Protein AF-A0A6G0Y6B3-F1 (afdb_monomer)

Solvent-accessible surface area (backbone atoms only — not comparable to full-atom values): 6501 Å² total; per-residue (Å²): 136,87,83,85,80,91,78,61,102,72,51,68,66,54,51,54,52,51,54,52,50,54,52,53,64,62,49,54,100,90,37,90,52,45,45,60,54,50,52,51,50,52,52,52,52,52,53,51,51,50,55,58,75,68,54,87,66,72,76,47,69,54,74,66,54,48,49,53,54,68,68,53,63,45,20,73,76,82,63,46,67,59,44,96,86,26,40,78,38,81,41,50,40,84,90,74,22,39,62,74,50,44,33,52,75,109

pLDDT: mean 78.1, std 20.59, range [34.38, 97.69]

Structure (mmCIF, N/CA/C/O backbone):
data_AF-A0A6G0Y6B3-F1
#
_entry.id   AF-A0A6G0Y6B3-F1
#
loop_
_atom_site.group_PDB
_atom_site.id
_atom_site.type_symbol
_atom_site.label_atom_id
_atom_site.label_alt_id
_atom_site.label_comp_id
_atom_site.label_asym_id
_atom_site.label_entity_id
_atom_site.label_seq_id
_atom_site.pdbx_PDB_ins_code
_atom_site.Cartn_x
_atom_site.Cartn_y
_atom_site.Cartn_z
_atom_site.occupancy
_atom_site.B_iso_or_equiv
_atom_site.auth_seq_id
_atom_site.auth_comp_id
_atom_site.auth_asym_id
_atom_site.auth_atom_id
_atom_site.pdbx_PDB_model_num
ATOM 1 N N . MET A 1 1 ? -3.365 11.103 42.999 1.00 34.38 1 MET A N 1
ATOM 2 C CA . MET A 1 1 ? -2.400 10.919 41.895 1.00 34.38 1 MET A CA 1
ATOM 3 C C . MET A 1 1 ? -1.546 9.720 42.269 1.00 34.38 1 MET A C 1
ATOM 5 O O . MET A 1 1 ? -0.719 9.855 43.155 1.00 34.38 1 MET A O 1
ATOM 9 N N . TYR A 1 2 ? -1.837 8.537 41.726 1.00 37.06 2 TYR A N 1
ATOM 10 C CA . TYR A 1 2 ? -1.005 7.356 41.973 1.00 37.06 2 TYR A CA 1
ATOM 11 C C . TYR A 1 2 ? 0.055 7.293 40.877 1.00 37.06 2 TYR A C 1
ATOM 13 O O . TYR A 1 2 ? -0.277 7.225 39.696 1.00 37.06 2 TYR A O 1
ATOM 21 N N . VAL A 1 3 ? 1.316 7.413 41.284 1.00 37.75 3 VAL A N 1
ATOM 22 C CA . VAL A 1 3 ? 2.490 7.210 40.434 1.00 37.75 3 VAL A CA 1
ATOM 23 C C . VAL A 1 3 ? 2.841 5.729 40.537 1.00 37.75 3 VAL A C 1
ATOM 25 O O . VAL A 1 3 ? 2.946 5.214 41.645 1.00 37.75 3 VAL A O 1
ATOM 28 N N . CYS A 1 4 ? 2.958 5.048 39.398 1.00 45.81 4 CYS A N 1
ATOM 29 C CA . CYS A 1 4 ? 3.362 3.647 39.328 1.00 45.81 4 CYS A CA 1
ATOM 30 C C . CYS A 1 4 ? 4.843 3.575 38.948 1.00 45.81 4 CYS A C 1
ATOM 32 O O . CYS A 1 4 ? 5.213 3.776 37.792 1.00 45.81 4 CYS A O 1
ATOM 34 N N . ASP A 1 5 ? 5.688 3.298 39.927 1.00 43.22 5 ASP A N 1
ATOM 35 C CA . ASP A 1 5 ? 7.098 2.976 39.787 1.00 43.22 5 ASP A CA 1
ATOM 36 C C . ASP A 1 5 ? 7.259 1.492 39.418 1.00 43.22 5 ASP A C 1
ATOM 38 O O . ASP A 1 5 ? 6.981 0.567 40.182 1.00 43.22 5 ASP A O 1
ATOM 42 N N . GLY A 1 6 ? 7.648 1.268 38.162 1.00 48.50 6 GLY A N 1
ATOM 43 C CA . GLY A 1 6 ? 7.762 -0.050 37.552 1.00 48.50 6 GLY A CA 1
ATOM 44 C C . GLY A 1 6 ? 8.907 -0.874 38.132 1.00 48.50 6 GLY A C 1
ATOM 45 O O . GLY A 1 6 ? 10.047 -0.728 37.706 1.00 48.50 6 GLY A O 1
ATOM 46 N N . SER A 1 7 ? 8.587 -1.804 39.032 1.00 45.94 7 SER A N 1
ATOM 47 C CA . SER A 1 7 ? 9.499 -2.885 39.420 1.00 45.94 7 SER A CA 1
ATOM 48 C C . SER A 1 7 ? 8.706 -4.168 39.692 1.00 45.94 7 SER A C 1
ATOM 50 O O . SER A 1 7 ? 8.015 -4.270 40.699 1.00 45.94 7 SER A O 1
ATOM 52 N N . GLY A 1 8 ? 8.810 -5.167 38.809 1.00 39.50 8 GLY A N 1
ATOM 53 C CA . GLY A 1 8 ? 8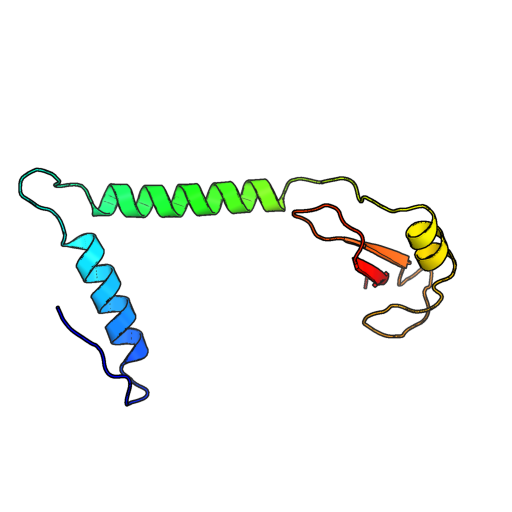.344 -6.536 39.076 1.00 39.50 8 GLY A CA 1
ATOM 54 C C . GLY A 1 8 ? 7.345 -7.074 38.052 1.00 39.50 8 GLY A C 1
ATOM 55 O O . GLY A 1 8 ? 6.252 -6.545 37.894 1.00 39.50 8 GLY A O 1
ATOM 56 N N . GLY A 1 9 ? 7.702 -8.173 37.383 1.00 41.72 9 GLY A N 1
ATOM 57 C CA . GLY A 1 9 ? 6.985 -8.815 36.267 1.00 41.72 9 GLY A CA 1
ATOM 58 C C . GLY A 1 9 ? 5.579 -9.380 36.537 1.00 41.72 9 GLY A C 1
ATOM 59 O O . GLY A 1 9 ? 5.147 -10.263 35.808 1.00 41.72 9 GLY A O 1
ATOM 60 N N . GLY A 1 10 ? 4.859 -8.880 37.545 1.00 44.09 10 GLY A N 1
ATOM 61 C CA . GLY A 1 10 ? 3.427 -9.114 37.780 1.00 44.09 10 GLY A CA 1
ATOM 62 C C . GLY A 1 10 ? 2.570 -7.836 37.761 1.00 44.09 10 GLY A C 1
ATOM 63 O O . GLY A 1 10 ? 1.346 -7.923 37.767 1.00 44.09 10 GLY A O 1
ATOM 64 N N . VAL A 1 11 ? 3.182 -6.645 37.698 1.00 41.62 11 VAL A N 1
ATOM 65 C CA . VAL A 1 11 ? 2.469 -5.352 37.787 1.00 41.62 11 VAL A CA 1
ATOM 66 C C . VAL A 1 11 ? 1.839 -4.897 36.467 1.00 41.62 11 VAL A C 1
ATOM 68 O O . VAL A 1 11 ? 0.948 -4.055 36.468 1.00 41.62 11 VAL A O 1
ATOM 71 N N . GLY A 1 12 ? 2.246 -5.474 35.331 1.00 40.78 12 GLY A N 1
ATOM 72 C CA . GLY A 1 12 ? 1.753 -5.071 34.008 1.00 40.78 12 GLY A CA 1
ATOM 73 C C . GLY A 1 12 ? 0.253 -5.320 33.810 1.00 40.78 12 GLY A C 1
ATOM 74 O O . GLY A 1 12 ? -0.455 -4.448 33.315 1.00 40.78 12 GLY A O 1
ATOM 75 N N . LEU A 1 13 ? -0.254 -6.475 34.259 1.00 40.19 13 LEU A N 1
ATOM 76 C CA . LEU A 1 13 ? -1.678 -6.819 34.140 1.00 40.19 13 LEU A CA 1
ATOM 77 C C . LEU A 1 13 ? -2.549 -5.992 35.103 1.00 40.19 13 LEU A C 1
ATOM 79 O O . LEU A 1 13 ? -3.665 -5.602 34.769 1.00 40.19 13 LEU A O 1
ATOM 83 N N . MET A 1 14 ? -2.005 -5.685 36.283 1.00 41.28 14 MET A N 1
ATOM 84 C CA . MET A 1 14 ? -2.676 -4.917 37.332 1.00 41.28 14 MET A CA 1
ATOM 85 C C . MET A 1 14 ? -2.772 -3.424 36.977 1.00 41.28 14 MET A C 1
ATOM 87 O O . MET A 1 14 ? -3.792 -2.798 37.253 1.00 41.28 14 MET A O 1
ATOM 91 N N . CYS A 1 15 ? -1.766 -2.866 36.292 1.00 48.91 15 CYS A N 1
ATOM 92 C CA . CYS A 1 15 ? -1.805 -1.494 35.779 1.00 48.91 15 CYS A CA 1
ATOM 93 C C . CYS A 1 15 ? -2.832 -1.319 34.652 1.00 48.91 15 CYS A C 1
ATOM 95 O O . CYS A 1 15 ? -3.559 -0.329 34.643 1.00 48.91 15 CYS A O 1
ATOM 97 N N . ILE A 1 16 ? -2.946 -2.285 33.733 1.00 49.81 16 ILE A N 1
ATOM 98 C CA . ILE A 1 16 ? -3.946 -2.224 32.654 1.00 49.81 16 ILE A CA 1
ATOM 99 C C . ILE A 1 16 ? -5.361 -2.340 33.235 1.00 49.81 16 ILE A C 1
ATOM 101 O O . ILE A 1 16 ? -6.226 -1.528 32.907 1.00 49.81 16 ILE A O 1
ATOM 105 N N . ALA A 1 17 ? -5.583 -3.289 34.152 1.00 51.38 17 ALA A N 1
ATOM 106 C CA . ALA A 1 17 ? -6.863 -3.441 34.840 1.00 51.38 17 ALA A CA 1
ATOM 107 C C . ALA A 1 17 ? -7.223 -2.197 35.672 1.00 51.38 17 ALA A C 1
ATOM 109 O O . ALA A 1 17 ? -8.360 -1.742 35.619 1.00 51.38 17 ALA A O 1
ATOM 110 N N . GLY A 1 18 ? -6.258 -1.603 36.383 1.00 51.50 18 GLY A N 1
ATOM 111 C CA . GLY A 1 18 ? -6.459 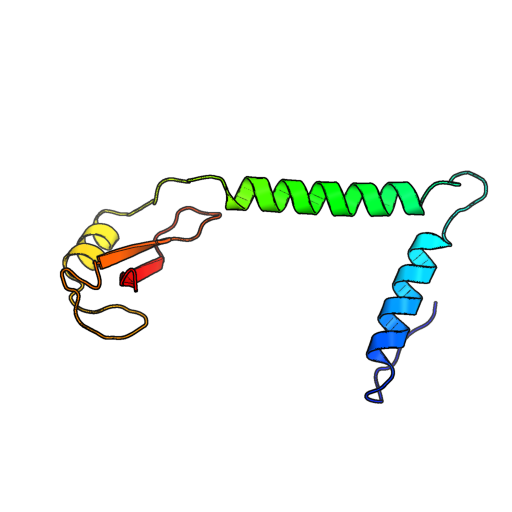-0.385 37.170 1.00 51.50 18 GLY A CA 1
ATOM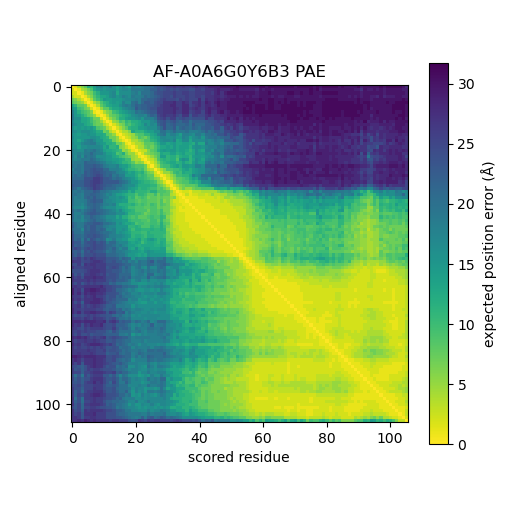 112 C C . GLY A 1 18 ? -6.790 0.845 36.320 1.00 51.50 18 GLY A C 1
ATOM 113 O O . GLY A 1 18 ? -7.690 1.603 36.674 1.00 51.50 18 GLY A O 1
ATOM 114 N N . CYS A 1 19 ? -6.127 1.028 35.173 1.00 53.59 19 CYS A N 1
ATOM 115 C CA . CYS A 1 19 ? -6.445 2.108 34.234 1.00 53.59 19 CYS A CA 1
ATOM 116 C C . CYS A 1 19 ? -7.825 1.927 33.586 1.00 53.59 19 CYS A C 1
ATOM 118 O O . CYS A 1 19 ? -8.560 2.904 33.463 1.00 53.59 19 CYS A O 1
ATOM 120 N N . LEU A 1 20 ? -8.199 0.696 33.220 1.00 50.88 20 LEU A N 1
ATOM 121 C CA . LEU A 1 20 ? -9.516 0.401 32.652 1.00 50.88 20 LEU A CA 1
ATOM 122 C C . LEU A 1 20 ? -10.632 0.598 33.693 1.00 50.88 20 LEU A C 1
ATOM 124 O O . LEU A 1 20 ? -11.647 1.223 33.400 1.00 50.88 20 LEU A O 1
ATOM 128 N N . TYR A 1 21 ? -10.407 0.160 34.937 1.00 51.31 21 TYR A N 1
ATOM 129 C CA . TYR A 1 21 ? -11.323 0.386 36.058 1.00 51.31 21 TYR A CA 1
ATOM 130 C C . TYR A 1 21 ? -11.504 1.885 36.344 1.00 51.31 21 TYR A C 1
ATOM 132 O O . TYR A 1 21 ? -12.619 2.341 36.573 1.00 51.31 21 TYR A O 1
ATOM 140 N N . LEU A 1 22 ? -10.429 2.680 36.252 1.00 53.72 22 LEU A N 1
ATOM 141 C CA . LEU A 1 22 ? -10.471 4.134 36.435 1.00 53.72 22 LEU A CA 1
ATOM 142 C C . LEU A 1 22 ? -11.262 4.859 35.336 1.00 53.72 22 LEU A C 1
ATOM 144 O O . LEU A 1 22 ? -11.803 5.922 35.613 1.00 53.72 22 LEU A O 1
ATOM 148 N N . VAL A 1 23 ? -11.317 4.327 34.110 1.00 56.00 23 VAL A N 1
ATOM 149 C CA . VAL A 1 23 ? -12.128 4.887 33.012 1.00 56.00 23 VAL A CA 1
ATOM 150 C C . VAL A 1 23 ? -13.602 4.528 33.190 1.00 56.00 23 VAL A C 1
ATOM 152 O O . VAL A 1 23 ? -14.457 5.392 33.032 1.00 56.00 23 VAL A O 1
ATOM 155 N N . ILE A 1 24 ? -13.901 3.290 33.592 1.00 54.62 24 ILE A N 1
ATOM 156 C CA . ILE A 1 24 ? -15.277 2.819 33.809 1.00 54.62 24 ILE A CA 1
ATOM 157 C C . ILE A 1 24 ? -15.923 3.504 35.028 1.00 54.62 24 ILE A C 1
ATOM 159 O O . ILE A 1 24 ? -17.111 3.806 34.998 1.00 54.62 24 ILE A O 1
ATOM 163 N N . PHE A 1 25 ? -15.155 3.792 36.084 1.00 53.50 25 PHE A N 1
ATOM 164 C CA . PHE A 1 25 ? -15.677 4.339 37.346 1.00 53.50 25 PHE A CA 1
ATOM 165 C C . PHE A 1 25 ? -15.560 5.869 37.491 1.00 53.50 25 PHE A C 1
ATOM 167 O O . PHE A 1 25 ? -15.876 6.401 38.552 1.00 53.50 25 PHE A O 1
ATOM 174 N N . ARG A 1 26 ? -15.114 6.601 36.457 1.00 52.78 26 ARG A N 1
ATOM 175 C CA . ARG A 1 26 ? -14.979 8.076 36.483 1.00 52.78 26 ARG A CA 1
ATOM 176 C C . ARG A 1 26 ? -16.275 8.829 36.152 1.00 52.78 26 ARG A C 1
ATOM 178 O O . ARG A 1 26 ? -16.220 9.912 35.576 1.00 52.78 26 ARG A O 1
ATOM 185 N N . GLY A 1 27 ? -17.429 8.257 36.481 1.00 52.53 27 GLY A N 1
ATOM 186 C CA . GLY A 1 27 ? -18.682 9.007 36.469 1.00 52.53 27 GLY A CA 1
ATOM 187 C C . GLY A 1 27 ? -18.702 9.983 37.645 1.00 52.53 27 GLY A C 1
ATOM 188 O O . GLY A 1 27 ? -18.574 9.559 38.791 1.00 52.53 27 GLY A O 1
ATOM 189 N N . ASP A 1 28 ? -18.819 11.275 37.353 1.00 56.84 28 ASP A N 1
ATOM 190 C CA . ASP A 1 28 ? -19.305 12.282 38.306 1.00 56.84 28 ASP A CA 1
ATOM 191 C C . ASP A 1 28 ? -20.847 12.312 38.226 1.00 56.84 28 ASP A C 1
ATOM 193 O O . ASP A 1 28 ? -21.412 11.743 37.286 1.00 56.84 28 ASP A O 1
ATOM 197 N N . GLU A 1 29 ? -21.534 12.949 39.176 1.00 55.06 29 GLU A N 1
ATOM 198 C CA . GLU A 1 29 ? -23.003 12.999 39.295 1.00 55.06 29 GLU A CA 1
ATOM 199 C C . GLU A 1 29 ? -23.710 13.389 37.975 1.00 55.06 29 GLU A C 1
ATOM 201 O O . GLU A 1 29 ? -24.826 12.932 37.714 1.00 55.06 29 GLU A O 1
ATOM 206 N N . ASP A 1 30 ? -23.019 14.127 37.097 1.00 58.84 30 ASP A N 1
ATOM 207 C CA . ASP A 1 30 ? -23.499 14.608 35.795 1.00 58.84 30 ASP A CA 1
ATOM 208 C C . ASP A 1 30 ? -23.235 13.672 34.596 1.00 58.84 30 ASP A C 1
ATOM 210 O O . ASP A 1 30 ? -23.720 13.934 33.493 1.00 58.84 30 ASP A O 1
ATOM 214 N N . ASN A 1 31 ? -22.452 12.597 34.748 1.00 58.75 31 ASN A N 1
ATOM 215 C CA . ASN A 1 31 ? -22.002 11.783 33.613 1.00 58.75 31 ASN A CA 1
ATOM 216 C C . ASN A 1 31 ? -22.036 10.281 33.928 1.00 58.75 31 ASN A C 1
ATOM 218 O O . ASN A 1 31 ? -21.019 9.621 34.130 1.00 58.75 31 ASN A O 1
ATOM 222 N N . GLN A 1 32 ? -23.245 9.721 33.954 1.00 62.19 32 GLN A N 1
ATOM 223 C CA . GLN A 1 32 ? -23.496 8.321 34.325 1.00 62.19 32 GLN A CA 1
ATOM 224 C C . GLN A 1 32 ? -23.068 7.295 33.259 1.00 62.19 32 GLN A C 1
ATOM 226 O O . GLN A 1 32 ? -23.155 6.096 33.508 1.00 62.19 32 GLN A O 1
ATOM 231 N N . ASN A 1 33 ? -22.599 7.737 32.083 1.00 67.88 33 ASN A N 1
ATOM 232 C CA . ASN A 1 33 ? -22.430 6.868 30.913 1.00 67.88 33 ASN A CA 1
ATOM 233 C C . ASN A 1 33 ? -21.027 6.916 30.276 1.00 67.88 33 ASN A C 1
ATOM 235 O O . ASN A 1 33 ? -20.849 6.731 29.071 1.00 67.88 33 ASN A O 1
ATOM 239 N N . VAL A 1 34 ? -20.004 7.161 31.103 1.00 72.88 34 VAL A N 1
ATOM 240 C CA . VAL A 1 34 ? -18.588 7.211 30.684 1.00 72.88 34 VAL A CA 1
ATOM 241 C C . VAL A 1 34 ? -18.131 5.889 30.057 1.00 72.88 34 VAL A C 1
ATOM 243 O O . VAL A 1 34 ? -17.382 5.903 29.081 1.00 72.88 34 VAL A O 1
ATOM 246 N N . GLY A 1 35 ? -18.614 4.755 30.575 1.00 75.19 35 GLY A N 1
ATOM 247 C CA . GLY A 1 35 ? -18.331 3.430 30.017 1.00 75.19 35 GLY A CA 1
ATOM 248 C C . GLY A 1 35 ? -18.846 3.269 28.584 1.00 75.19 35 GLY A C 1
ATOM 249 O O . GLY A 1 35 ? -18.071 2.894 27.707 1.00 75.19 35 GLY A O 1
ATOM 250 N N . GLU A 1 36 ? -20.108 3.632 28.329 1.00 80.00 36 GLU A N 1
ATOM 251 C CA . GLU A 1 36 ? -20.711 3.560 26.989 1.00 80.00 36 GLU A CA 1
ATOM 252 C C . GLU A 1 36 ? -19.996 4.495 26.005 1.00 80.00 36 GLU A C 1
ATOM 254 O O . GLU A 1 36 ? -19.690 4.106 24.878 1.00 80.00 36 GLU A O 1
ATOM 259 N N . HIS A 1 37 ? -19.654 5.716 26.433 1.00 81.12 37 HIS A N 1
ATOM 260 C CA . HIS A 1 37 ? -18.911 6.650 25.587 1.00 81.12 37 HIS A CA 1
ATOM 261 C C . HIS A 1 37 ? -17.515 6.119 25.235 1.00 81.12 37 HIS A C 1
ATOM 263 O O . HIS A 1 37 ? -17.064 6.258 24.094 1.00 81.12 37 HIS A O 1
ATOM 269 N N . PHE A 1 38 ? -16.814 5.518 26.200 1.00 81.88 38 PHE A N 1
ATOM 270 C CA . PHE A 1 38 ? -15.501 4.926 25.967 1.00 81.88 38 PHE A CA 1
ATOM 271 C C . PHE A 1 38 ? -15.584 3.759 24.983 1.00 81.88 38 PHE A C 1
ATOM 273 O O . PHE A 1 38 ? -14.856 3.757 23.992 1.00 81.88 38 PHE A O 1
ATOM 280 N N . GLU A 1 39 ? -16.496 2.812 25.212 1.00 84.38 39 GLU A N 1
ATOM 281 C CA . GLU A 1 39 ? -16.721 1.677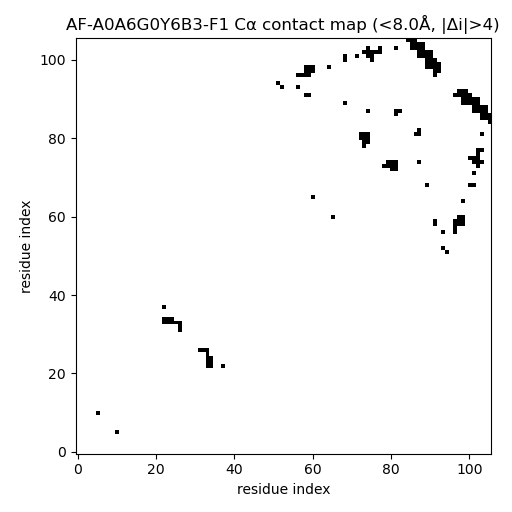 24.314 1.00 84.38 39 GLU A CA 1
ATOM 282 C C . GLU A 1 39 ? -17.026 2.155 22.892 1.00 84.38 39 GLU A C 1
ATOM 284 O O . GLU A 1 39 ? -16.341 1.763 21.945 1.00 84.38 39 GLU A O 1
ATOM 289 N N . LYS A 1 40 ? -17.973 3.089 22.749 1.00 87.25 40 LYS A N 1
ATOM 290 C CA . LYS A 1 40 ? -18.341 3.669 21.455 1.00 87.25 40 LYS A CA 1
ATOM 291 C C . LYS A 1 40 ? -17.157 4.341 20.759 1.00 87.25 40 LYS A C 1
ATOM 293 O O . LYS A 1 40 ? -16.975 4.152 19.561 1.00 87.25 40 LYS A O 1
ATOM 298 N N . SER A 1 41 ? -16.328 5.072 21.504 1.00 86.50 41 SER A N 1
ATOM 299 C CA . SER A 1 41 ? -15.137 5.735 20.956 1.00 86.50 41 SER A CA 1
ATOM 300 C C . SER A 1 41 ? -14.111 4.726 20.433 1.00 86.50 41 SER A C 1
ATOM 302 O O . SER A 1 41 ? -13.516 4.937 19.380 1.00 86.50 41 SER A O 1
ATOM 304 N N . ILE A 1 42 ? -13.900 3.613 21.145 1.00 88.50 42 ILE A N 1
ATOM 305 C CA . ILE A 1 42 ? -12.978 2.559 20.701 1.00 88.50 42 ILE A CA 1
ATOM 306 C C . ILE A 1 42 ? -13.514 1.854 19.451 1.00 88.50 42 ILE A C 1
ATOM 308 O O . ILE A 1 42 ? -12.744 1.636 18.514 1.00 88.50 42 ILE A O 1
ATOM 312 N N . VAL A 1 43 ? -14.814 1.541 19.411 1.00 93.62 43 VAL A N 1
ATOM 313 C CA . VAL A 1 43 ? -15.462 0.946 18.229 1.00 93.62 43 VAL A CA 1
ATOM 314 C C . VAL A 1 43 ? -15.328 1.873 17.021 1.00 93.62 43 VAL A C 1
ATOM 316 O O . VAL A 1 43 ? -14.880 1.437 15.966 1.00 93.62 43 VAL A O 1
ATOM 319 N N . GLU A 1 44 ? -15.609 3.165 17.184 1.00 94.75 44 GLU A N 1
ATOM 320 C CA . GLU A 1 44 ? -15.481 4.153 16.110 1.00 94.75 44 GLU A CA 1
ATOM 321 C C . GLU A 1 44 ? -14.040 4.258 15.582 1.00 94.75 44 GLU A C 1
ATOM 323 O O . GLU A 1 44 ? -13.814 4.298 14.370 1.00 94.75 44 GLU A O 1
ATOM 328 N N . ILE A 1 45 ? -13.039 4.257 16.469 1.00 93.62 45 ILE A N 1
ATOM 329 C CA . ILE A 1 45 ? -11.626 4.247 16.063 1.00 93.62 45 ILE A CA 1
ATOM 330 C C . ILE A 1 45 ? -11.301 2.973 15.276 1.00 93.62 45 ILE A C 1
ATOM 332 O O . ILE A 1 45 ? -10.640 3.057 14.239 1.00 93.62 45 ILE A O 1
ATOM 336 N N . ALA A 1 46 ? -11.762 1.809 15.740 1.00 94.19 46 ALA A N 1
ATOM 337 C CA . ALA A 1 46 ? -11.527 0.538 15.065 1.00 94.19 46 ALA A CA 1
ATOM 338 C C . ALA A 1 46 ? -12.148 0.519 13.659 1.00 94.19 46 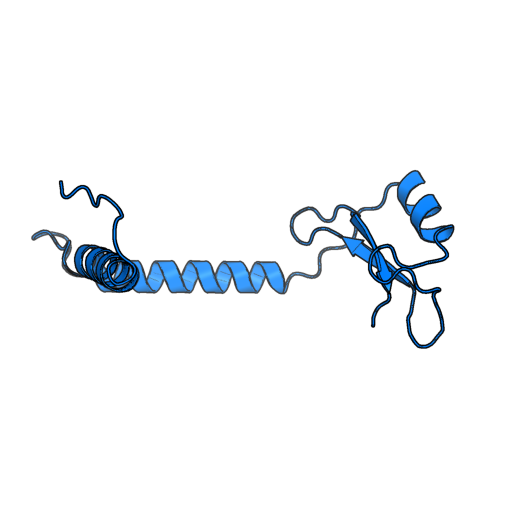ALA A C 1
ATOM 340 O O . ALA A 1 46 ? -11.458 0.185 12.697 1.00 94.19 46 ALA A O 1
ATOM 341 N N . GLU A 1 47 ? -13.399 0.966 13.519 1.00 94.44 47 GLU A N 1
ATOM 342 C CA . GLU A 1 47 ? -14.077 1.087 12.223 1.00 94.44 47 GLU A CA 1
ATOM 343 C C . GLU A 1 47 ? -13.360 2.064 11.283 1.00 94.44 47 GLU A C 1
ATOM 345 O O . GLU A 1 47 ? -13.252 1.826 10.080 1.00 94.44 47 GLU A O 1
ATOM 350 N N . ASN A 1 48 ? -12.854 3.181 11.810 1.00 90.69 48 ASN A N 1
ATOM 351 C CA . ASN A 1 48 ? -12.107 4.151 11.013 1.00 90.69 48 ASN A CA 1
ATOM 352 C C . ASN A 1 48 ? -10.768 3.579 10.532 1.00 90.69 48 ASN A C 1
ATOM 354 O O . ASN A 1 48 ? -10.400 3.783 9.375 1.00 90.69 48 ASN A O 1
ATOM 358 N N . ILE A 1 49 ? -10.059 2.827 11.378 1.00 89.81 49 ILE A N 1
ATOM 359 C CA . ILE A 1 49 ? -8.835 2.119 10.982 1.00 89.81 49 ILE A CA 1
ATOM 360 C C . ILE A 1 49 ? -9.151 1.067 9.914 1.00 89.81 49 ILE A C 1
ATOM 362 O O . ILE A 1 49 ? -8.430 0.982 8.923 1.00 89.81 49 ILE A O 1
ATOM 366 N N . GLU A 1 50 ? -10.235 0.306 10.067 1.00 89.94 50 GLU A N 1
ATOM 367 C CA . GLU A 1 50 ? -10.657 -0.685 9.074 1.00 89.94 50 GLU A CA 1
ATOM 368 C C . GLU A 1 50 ? -10.939 -0.039 7.711 1.00 89.94 50 GLU A C 1
ATOM 370 O O . GLU A 1 50 ? -10.391 -0.476 6.697 1.00 89.94 50 GLU A O 1
ATOM 375 N N . LYS A 1 51 ? -11.716 1.051 7.682 1.00 87.38 51 LYS A N 1
ATOM 376 C CA . LYS A 1 51 ? -11.994 1.812 6.451 1.00 87.38 51 LYS A CA 1
ATOM 377 C C . LYS A 1 51 ? -10.708 2.318 5.800 1.00 87.38 51 LYS A C 1
ATOM 379 O O . LYS A 1 51 ? -10.564 2.235 4.579 1.00 87.38 51 LYS A O 1
ATOM 384 N N . LEU A 1 52 ? -9.759 2.811 6.601 1.00 85.25 52 LEU A N 1
ATOM 385 C CA . LEU A 1 52 ? -8.457 3.249 6.100 1.00 85.25 52 LEU A CA 1
ATOM 386 C C . LEU A 1 52 ? -7.685 2.092 5.460 1.00 85.25 52 LEU A C 1
ATOM 388 O O . LEU A 1 52 ? -7.187 2.276 4.359 1.00 85.25 52 LEU A O 1
ATOM 392 N N . LEU A 1 53 ? -7.637 0.916 6.097 1.00 83.06 53 LEU A N 1
ATOM 393 C CA . LEU A 1 53 ? -6.926 -0.272 5.596 1.00 83.06 53 LEU A CA 1
ATOM 394 C C . LEU A 1 53 ? -7.571 -0.910 4.353 1.00 83.06 53 LEU A C 1
ATOM 396 O O . LEU A 1 53 ? -6.889 -1.579 3.579 1.00 83.06 53 LEU A O 1
ATOM 400 N N . GLN A 1 54 ? -8.880 -0.734 4.164 1.00 83.50 54 GLN A N 1
ATOM 401 C CA . GLN A 1 54 ? -9.608 -1.231 2.990 1.00 83.50 54 GLN A CA 1
ATOM 402 C C . GLN A 1 54 ? -9.537 -0.276 1.789 1.00 83.50 54 GLN A C 1
ATOM 404 O O . GLN A 1 54 ? -9.937 -0.640 0.680 1.00 83.50 54 GLN A O 1
ATOM 409 N N . THR A 1 55 ? -9.042 0.950 1.976 1.00 81.12 55 THR A N 1
ATOM 410 C CA . THR A 1 55 ? -8.986 1.932 0.894 1.00 81.12 55 THR A CA 1
ATOM 411 C C . THR A 1 55 ? -7.841 1.588 -0.060 1.00 81.12 55 THR A C 1
ATOM 413 O O . THR A 1 55 ? -6.668 1.744 0.260 1.00 81.12 55 THR A O 1
ATOM 416 N N . ASN A 1 56 ? -8.167 1.160 -1.281 1.00 80.56 56 ASN A N 1
ATOM 417 C CA . ASN A 1 56 ? -7.169 0.962 -2.333 1.00 80.56 56 ASN A CA 1
ATOM 418 C C . ASN A 1 56 ? -6.684 2.316 -2.860 1.00 80.56 56 ASN A C 1
ATOM 420 O O . ASN A 1 56 ? -7.283 2.894 -3.769 1.00 80.56 56 ASN A O 1
ATOM 424 N N . ILE A 1 57 ? -5.599 2.827 -2.284 1.00 83.25 57 ILE A N 1
ATOM 425 C CA . ILE A 1 57 ? -5.004 4.086 -2.721 1.00 83.25 57 ILE A CA 1
ATOM 426 C C . ILE A 1 57 ? -3.986 3.799 -3.839 1.00 83.25 57 ILE A C 1
ATOM 428 O O . ILE A 1 57 ? -3.142 2.913 -3.682 1.00 83.25 57 ILE A O 1
ATOM 432 N N . PRO A 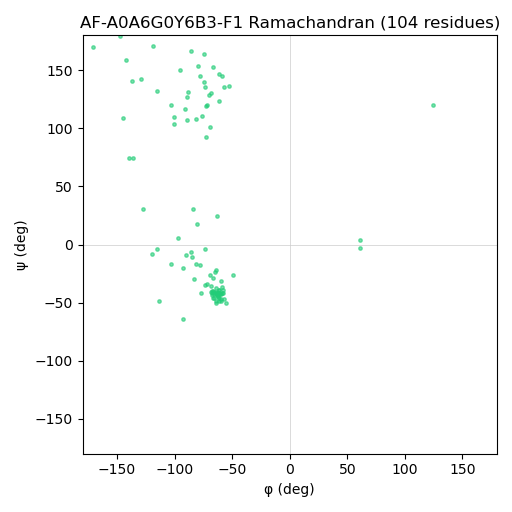1 58 ? -4.033 4.523 -4.975 1.00 88.00 58 PRO A N 1
ATOM 433 C CA . PRO A 1 58 ? -3.035 4.381 -6.028 1.00 88.00 58 PRO A CA 1
ATOM 434 C C . PRO A 1 58 ? -1.627 4.688 -5.515 1.00 88.00 58 PRO A C 1
ATOM 436 O O . PRO A 1 58 ? -1.434 5.588 -4.697 1.00 88.00 58 PRO A O 1
ATOM 439 N N . ILE A 1 59 ? -0.635 3.970 -6.035 1.00 93.31 59 ILE A N 1
ATOM 440 C CA . ILE A 1 59 ? 0.771 4.222 -5.730 1.00 93.31 59 ILE A CA 1
ATOM 441 C C . ILE A 1 59 ? 1.273 5.494 -6.424 1.00 93.31 59 ILE A C 1
ATOM 443 O O . ILE A 1 59 ? 1.048 5.704 -7.615 1.00 93.31 59 ILE A O 1
ATOM 447 N N . THR A 1 60 ? 2.016 6.315 -5.685 1.00 94.31 60 THR A N 1
ATOM 448 C CA . THR A 1 60 ? 2.697 7.504 -6.204 1.00 94.31 60 THR A CA 1
ATOM 449 C C . THR A 1 60 ? 4.171 7.180 -6.437 1.00 94.31 60 THR A C 1
ATOM 451 O O . THR A 1 60 ? 4.932 7.009 -5.480 1.00 94.31 60 THR A O 1
ATOM 454 N N . LEU A 1 61 ? 4.570 7.114 -7.709 1.00 95.06 61 LEU A N 1
ATOM 455 C CA . LEU A 1 61 ? 5.952 6.919 -8.159 1.00 95.06 61 LEU A CA 1
ATOM 456 C C . LEU A 1 61 ? 6.441 8.160 -8.912 1.00 95.06 61 LEU A C 1
ATOM 458 O O . LEU A 1 61 ? 5.765 8.644 -9.820 1.00 95.06 61 LEU A O 1
ATOM 462 N N . THR A 1 62 ? 7.636 8.652 -8.581 1.00 96.44 62 THR A N 1
ATOM 463 C CA . THR A 1 62 ? 8.356 9.592 -9.455 1.00 96.44 62 THR A CA 1
ATOM 464 C C . THR A 1 62 ? 8.947 8.856 -10.662 1.00 96.44 62 THR A C 1
ATOM 466 O O . THR A 1 62 ? 9.077 7.631 -10.655 1.00 96.44 62 THR A O 1
ATOM 469 N N . ALA A 1 63 ? 9.350 9.591 -11.704 1.00 97.38 63 ALA A N 1
ATOM 470 C CA . ALA A 1 63 ? 10.000 8.994 -12.876 1.00 97.38 63 ALA A CA 1
ATOM 471 C C . ALA A 1 63 ? 11.285 8.224 -12.506 1.00 97.38 63 ALA A C 1
ATOM 473 O O . ALA A 1 63 ? 11.522 7.129 -13.015 1.00 97.38 63 ALA A O 1
ATOM 474 N N . GLU A 1 64 ? 12.071 8.762 -11.571 1.00 97.31 64 GLU A N 1
ATOM 475 C CA . GLU A 1 64 ? 13.284 8.124 -11.048 1.00 97.31 64 GLU A CA 1
ATOM 476 C C . GLU A 1 64 ? 12.953 6.823 -10.309 1.00 97.31 64 GLU A C 1
ATOM 478 O O . GLU A 1 64 ? 13.513 5.776 -10.623 1.00 97.31 64 GLU A O 1
ATOM 483 N N . GLN A 1 65 ? 11.969 6.845 -9.407 1.00 97.25 65 GLN A N 1
ATOM 484 C CA . GLN A 1 65 ? 11.536 5.652 -8.671 1.00 97.25 65 GLN A CA 1
ATOM 485 C C . GLN A 1 65 ? 10.947 4.585 -9.595 1.00 97.25 65 GLN A C 1
ATOM 487 O O . GLN A 1 65 ? 11.172 3.391 -9.402 1.00 97.25 65 GLN A O 1
ATOM 492 N N . GLN A 1 66 ? 10.212 5.000 -10.628 1.00 97.38 66 GLN A N 1
ATOM 493 C CA . GLN A 1 66 ? 9.706 4.086 -11.643 1.00 97.38 66 GLN A CA 1
ATOM 494 C C . GLN A 1 66 ? 10.857 3.405 -12.389 1.00 97.38 66 GLN A C 1
ATOM 496 O O . GLN A 1 66 ? 10.805 2.199 -12.638 1.00 97.38 66 GLN A O 1
ATOM 501 N N . GLN A 1 67 ? 11.909 4.152 -12.727 1.00 97.69 67 GLN A N 1
ATOM 502 C CA . GLN A 1 67 ? 13.103 3.598 -13.351 1.00 97.69 67 GLN A CA 1
ATOM 503 C C . GLN A 1 67 ? 13.842 2.643 -12.405 1.00 97.69 67 GLN A C 1
ATOM 505 O O . GLN A 1 67 ? 14.180 1.533 -12.818 1.00 97.69 67 GLN A O 1
ATOM 510 N N . GLU A 1 68 ? 14.044 3.016 -11.141 1.00 96.19 68 GLU A N 1
ATOM 511 C CA . GLU A 1 68 ? 14.647 2.148 -10.121 1.00 96.19 68 GLU A CA 1
ATOM 512 C C . GLU A 1 68 ? 13.865 0.840 -9.961 1.00 96.19 68 GLU A C 1
ATOM 514 O O . GLU A 1 68 ? 14.441 -0.249 -10.010 1.00 96.19 68 GLU A O 1
ATOM 519 N N . HIS A 1 69 ? 12.538 0.930 -9.854 1.00 97.19 69 HIS A N 1
ATOM 520 C CA . HIS A 1 69 ? 11.650 -0.225 -9.790 1.00 97.19 69 HIS A CA 1
ATOM 521 C C . HIS A 1 69 ? 11.768 -1.108 -11.041 1.00 97.19 69 HIS A C 1
ATOM 523 O O . HIS A 1 69 ? 11.835 -2.339 -10.950 1.00 97.19 69 HIS A O 1
ATOM 529 N N . ASN A 1 70 ? 11.832 -0.503 -12.228 1.00 96.31 70 ASN A N 1
ATOM 530 C CA . ASN A 1 70 ? 11.956 -1.226 -13.493 1.00 96.31 70 ASN A CA 1
ATOM 531 C C . ASN A 1 70 ? 13.291 -1.970 -13.604 1.00 96.31 70 ASN A C 1
ATOM 533 O O . ASN A 1 70 ? 13.297 -3.132 -14.015 1.00 96.31 70 ASN A O 1
ATOM 537 N N . LEU A 1 71 ? 14.389 -1.333 -13.190 1.00 96.56 71 LEU A N 1
ATOM 538 C CA . LEU A 1 71 ? 15.743 -1.890 -13.233 1.00 96.56 71 LEU A CA 1
ATOM 539 C C . LEU A 1 71 ? 16.026 -2.897 -12.112 1.00 96.56 71 LEU A C 1
ATOM 541 O O . LEU A 1 71 ? 16.970 -3.683 -12.219 1.00 96.56 71 LEU A O 1
ATOM 545 N N . CYS A 1 72 ? 15.220 -2.900 -11.050 1.00 96.31 72 CYS A N 1
ATOM 546 C CA . CYS A 1 72 ? 15.352 -3.834 -9.945 1.00 96.31 72 CYS A CA 1
ATOM 547 C C . CYS A 1 72 ? 15.172 -5.288 -10.422 1.00 96.31 72 CYS A C 1
ATOM 549 O O . CYS A 1 72 ? 14.142 -5.648 -11.002 1.00 96.31 72 CYS A O 1
ATOM 551 N N . LYS A 1 73 ? 16.181 -6.129 -10.158 1.00 96.12 73 LYS A N 1
ATOM 552 C CA . LYS A 1 73 ? 16.211 -7.554 -10.545 1.00 96.12 73 LYS A CA 1
ATOM 553 C C . LYS A 1 73 ? 15.931 -8.511 -9.388 1.00 96.12 73 LYS A C 1
ATOM 555 O O . LYS A 1 73 ? 15.639 -9.678 -9.629 1.00 96.12 73 LYS A O 1
ATOM 560 N N . THR A 1 74 ? 16.031 -8.023 -8.155 1.00 96.06 74 THR A N 1
ATOM 561 C CA . THR A 1 74 ? 15.916 -8.821 -6.932 1.00 96.06 74 THR A CA 1
ATOM 562 C C . THR A 1 74 ? 15.079 -8.093 -5.896 1.00 96.06 74 THR A C 1
ATOM 564 O O . THR A 1 74 ? 15.255 -6.892 -5.711 1.00 96.06 74 THR A O 1
ATOM 567 N N . SER A 1 75 ? 14.233 -8.816 -5.169 1.00 95.75 75 SER A N 1
ATOM 568 C CA . SER A 1 75 ? 13.422 -8.251 -4.086 1.00 95.75 75 SER A CA 1
ATOM 569 C C . SER A 1 75 ? 14.286 -7.566 -3.023 1.00 95.75 75 SER A C 1
ATOM 571 O O . SER A 1 75 ? 15.286 -8.122 -2.564 1.00 95.75 75 SER A O 1
ATOM 573 N N . ASN A 1 76 ? 13.880 -6.378 -2.573 1.00 95.25 76 ASN A N 1
ATOM 574 C CA . ASN A 1 76 ? 14.560 -5.670 -1.493 1.00 95.25 76 ASN A CA 1
ATOM 575 C C . ASN A 1 76 ? 14.465 -6.415 -0.151 1.00 95.25 76 ASN A C 1
ATOM 577 O O . ASN A 1 76 ? 15.354 -6.226 0.681 1.00 95.25 76 ASN A O 1
ATOM 581 N N . LEU A 1 77 ? 13.460 -7.279 0.041 1.00 94.00 77 LEU A N 1
ATOM 582 C CA . LEU A 1 77 ? 13.249 -8.025 1.284 1.00 94.00 77 LEU A CA 1
ATOM 583 C C . LEU A 1 77 ? 13.920 -9.404 1.257 1.00 94.00 77 LEU A C 1
ATOM 585 O O . LEU A 1 77 ? 14.861 -9.640 2.008 1.00 94.00 77 LEU A O 1
ATOM 589 N N . CYS A 1 78 ? 13.483 -10.302 0.370 1.00 92.88 78 CYS A N 1
ATOM 590 C CA . CYS A 1 78 ? 13.976 -11.686 0.342 1.00 92.88 78 CYS A CA 1
ATOM 591 C C . CYS A 1 78 ? 15.258 -11.878 -0.483 1.00 92.88 78 CYS A C 1
ATOM 593 O O . CYS A 1 78 ? 15.809 -12.972 -0.493 1.00 92.88 78 CYS A O 1
ATOM 595 N N . LYS A 1 79 ? 15.722 -10.839 -1.195 1.00 94.19 79 LYS A N 1
ATOM 596 C CA . LYS A 1 79 ? 16.930 -10.837 -2.047 1.00 94.19 79 LYS A CA 1
ATOM 597 C C . LYS A 1 79 ? 16.928 -11.832 -3.216 1.00 94.19 79 LYS A C 1
ATOM 599 O O . LYS A 1 79 ? 17.897 -11.882 -3.967 1.00 94.19 79 LYS A O 1
ATOM 604 N N . ASN A 1 80 ? 15.831 -12.553 -3.432 1.00 93.25 80 ASN A N 1
ATOM 605 C CA . ASN A 1 80 ? 15.663 -13.460 -4.563 1.00 93.25 80 ASN A CA 1
ATOM 606 C C . ASN A 1 80 ? 15.301 -12.701 -5.845 1.00 93.25 80 ASN A C 1
ATOM 608 O O . ASN A 1 80 ? 14.697 -11.624 -5.799 1.00 93.25 80 ASN A O 1
AT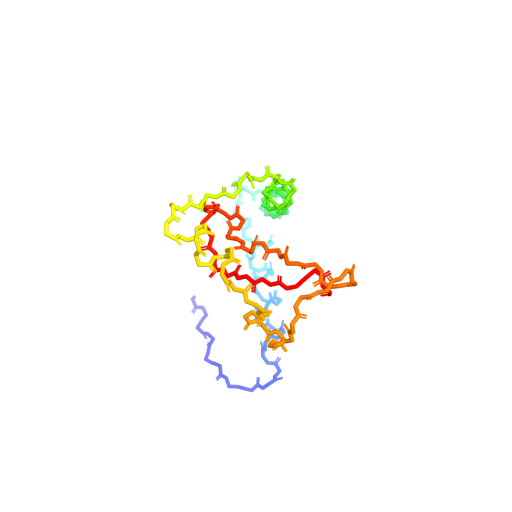OM 612 N N . GLY A 1 81 ? 15.650 -13.290 -6.991 1.00 95.12 81 GLY A N 1
ATOM 613 C CA . GLY A 1 81 ? 15.222 -12.808 -8.303 1.00 95.12 81 GLY A CA 1
ATOM 614 C C . GLY A 1 81 ? 13.714 -12.961 -8.514 1.00 95.12 81 GLY A C 1
ATOM 615 O O . GLY A 1 81 ? 13.090 -13.843 -7.925 1.00 95.12 81 GLY A O 1
ATOM 616 N N . PHE A 1 82 ? 13.137 -12.100 -9.353 1.00 95.44 82 PHE A N 1
ATOM 617 C CA . PHE A 1 82 ? 11.724 -12.181 -9.732 1.00 95.44 82 PHE A CA 1
ATOM 618 C C . PHE A 1 82 ? 11.487 -13.270 -10.782 1.00 95.44 82 PHE A C 1
ATOM 620 O O . PHE A 1 82 ? 12.308 -13.482 -11.674 1.00 95.44 82 PHE A O 1
ATOM 627 N N . SER A 1 83 ? 10.337 -13.927 -10.703 1.00 92.69 83 SER A N 1
ATOM 628 C CA . SER A 1 83 ? 9.899 -14.965 -11.635 1.00 92.69 83 SER A CA 1
ATOM 629 C C . SER A 1 83 ? 8.378 -14.939 -11.790 1.00 92.69 83 SER A C 1
ATOM 631 O O . SER A 1 83 ? 7.686 -14.153 -11.145 1.00 92.69 83 SER A O 1
ATOM 633 N N . VAL A 1 84 ? 7.855 -15.835 -12.626 1.00 90.06 84 VAL A N 1
ATOM 634 C CA . VAL A 1 84 ? 6.410 -16.040 -12.819 1.00 90.06 84 VAL A CA 1
ATOM 635 C C . VAL A 1 84 ? 5.720 -16.548 -11.542 1.00 90.06 84 VAL A C 1
ATOM 637 O O . VAL A 1 84 ? 4.517 -16.388 -11.384 1.00 90.06 84 VAL A O 1
ATOM 640 N N . LEU A 1 85 ? 6.455 -17.151 -10.602 1.00 90.69 85 LEU A N 1
ATOM 641 C CA . LEU A 1 85 ? 5.893 -17.585 -9.315 1.00 90.69 85 LEU A CA 1
ATOM 642 C C . LEU A 1 85 ? 6.033 -16.520 -8.217 1.00 90.69 85 LEU A C 1
ATOM 644 O O . LEU A 1 85 ? 5.309 -16.568 -7.229 1.00 90.69 85 LEU A O 1
ATOM 648 N N . ASN A 1 86 ? 6.946 -15.560 -8.385 1.00 90.88 86 ASN A N 1
ATOM 649 C CA . ASN A 1 86 ? 7.215 -14.483 -7.433 1.00 90.88 86 ASN A CA 1
ATOM 650 C C . ASN A 1 86 ? 7.361 -13.143 -8.172 1.00 90.88 86 ASN A C 1
ATOM 652 O O . ASN A 1 86 ? 8.459 -12.612 -8.377 1.00 90.88 86 ASN A O 1
ATOM 656 N N . HIS A 1 87 ? 6.220 -12.621 -8.611 1.00 93.81 87 HIS A N 1
ATOM 657 C CA . HIS A 1 87 ? 6.131 -11.416 -9.419 1.00 93.81 87 HIS A CA 1
ATOM 658 C C . HIS A 1 87 ? 6.684 -10.201 -8.681 1.00 93.81 87 HIS A C 1
ATOM 660 O O . HIS A 1 87 ? 6.556 -10.062 -7.462 1.00 93.81 87 HIS A O 1
ATOM 666 N N . LYS A 1 88 ? 7.271 -9.294 -9.461 1.00 96.31 88 LYS A N 1
ATOM 667 C CA . LYS A 1 88 ? 7.758 -8.002 -8.992 1.00 96.31 88 LYS A CA 1
ATOM 668 C C . LYS A 1 88 ? 6.584 -7.085 -8.644 1.00 96.31 88 LYS A C 1
ATOM 670 O O . LYS A 1 88 ? 5.703 -6.880 -9.473 1.00 96.31 88 LYS A O 1
ATOM 675 N N . VAL A 1 89 ? 6.606 -6.507 -7.446 1.00 95.19 89 VAL A N 1
ATOM 676 C CA . VAL A 1 89 ? 5.575 -5.601 -6.923 1.00 95.19 89 VAL A CA 1
ATOM 677 C C . VAL A 1 89 ? 6.223 -4.327 -6.391 1.00 95.19 89 VAL A C 1
ATOM 679 O O . VAL A 1 89 ? 7.309 -4.363 -5.810 1.00 95.19 89 VAL A O 1
ATOM 682 N N . ALA A 1 90 ? 5.562 -3.192 -6.602 1.00 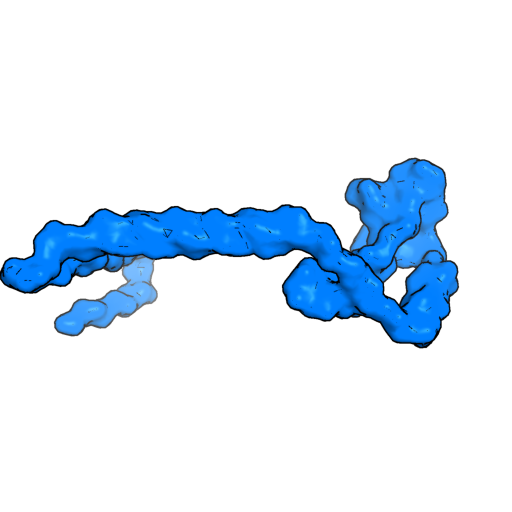95.75 90 ALA A N 1
ATOM 683 C CA . ALA A 1 90 ? 5.944 -1.918 -6.011 1.00 95.75 90 ALA A CA 1
ATOM 684 C C . ALA A 1 90 ? 5.244 -1.747 -4.650 1.00 95.75 90 ALA A C 1
ATOM 686 O O . ALA A 1 90 ? 4.034 -1.528 -4.585 1.00 95.75 90 ALA A O 1
ATOM 687 N N . ASP A 1 91 ? 6.009 -1.869 -3.566 1.00 94.56 91 ASP A N 1
ATOM 688 C CA . ASP A 1 91 ? 5.531 -1.612 -2.206 1.00 94.56 91 ASP A CA 1
ATOM 689 C C . ASP A 1 91 ? 5.399 -0.106 -1.972 1.00 94.56 9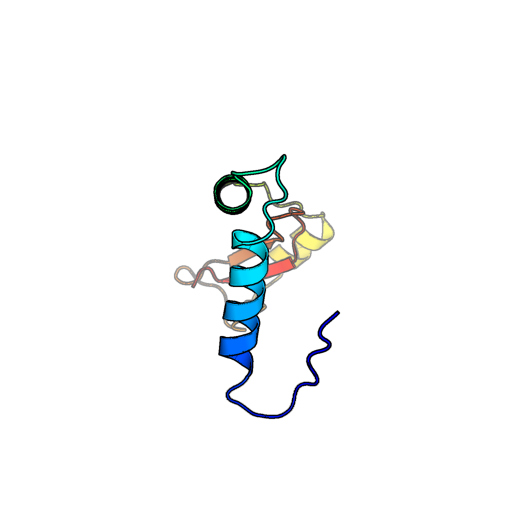1 ASP A C 1
ATOM 691 O O . ASP A 1 91 ? 6.257 0.685 -2.387 1.00 94.56 91 ASP A O 1
ATOM 695 N N . HIS A 1 92 ? 4.340 0.296 -1.276 1.00 93.56 92 HIS A N 1
ATOM 696 C CA . HIS A 1 92 ? 4.082 1.692 -0.952 1.00 93.56 92 HIS A CA 1
ATOM 697 C C . HIS A 1 92 ? 3.503 1.855 0.448 1.00 93.56 92 HIS A C 1
ATOM 699 O O . HIS A 1 92 ? 2.966 0.934 1.057 1.00 93.56 92 HIS A O 1
ATOM 705 N N . CYS A 1 93 ? 3.638 3.061 0.989 1.00 90.50 93 CYS A N 1
ATOM 706 C CA . CYS A 1 93 ? 2.998 3.418 2.243 1.00 90.50 93 CYS A CA 1
ATOM 707 C C . CYS A 1 93 ? 1.494 3.581 2.015 1.00 90.50 93 CYS A C 1
ATOM 709 O O . CYS A 1 93 ? 1.089 4.476 1.280 1.00 90.50 93 CYS A O 1
ATOM 711 N N . HIS A 1 94 ? 0.679 2.781 2.697 1.00 85.69 94 HIS A N 1
ATOM 712 C CA . HIS A 1 94 ? -0.775 2.832 2.552 1.00 85.69 94 HIS A CA 1
ATOM 713 C C . HIS A 1 94 ? -1.371 4.204 2.918 1.00 85.69 94 HIS A C 1
ATOM 715 O O . HIS A 1 94 ? -2.324 4.638 2.298 1.00 85.69 94 HIS A O 1
ATOM 721 N N . LEU A 1 95 ? -0.768 4.943 3.861 1.00 86.19 95 LEU A N 1
ATOM 722 C CA . LEU A 1 95 ? -1.275 6.259 4.283 1.00 86.19 95 LEU A CA 1
ATOM 723 C C . LEU A 1 95 ? -0.837 7.426 3.386 1.00 86.19 95 LEU A C 1
ATOM 725 O O . LEU A 1 95 ? -1.528 8.434 3.312 1.00 86.19 95 LEU A O 1
ATOM 729 N N . SER A 1 96 ? 0.336 7.333 2.751 1.00 89.38 96 SER A N 1
ATOM 730 C CA . SER A 1 96 ? 0.910 8.446 1.969 1.00 89.38 96 SER A CA 1
ATOM 731 C C . SER A 1 96 ? 1.040 8.161 0.477 1.00 89.38 96 SER A C 1
ATOM 733 O O . SER A 1 96 ? 1.519 9.019 -0.263 1.00 89.38 96 SER A O 1
ATOM 735 N N . SER A 1 97 ? 0.702 6.945 0.049 1.00 90.94 97 SER A N 1
ATOM 736 C CA . SER A 1 97 ? 0.884 6.421 -1.312 1.00 90.94 97 SER A CA 1
ATOM 737 C C . SER A 1 97 ? 2.327 6.347 -1.804 1.00 90.94 97 SER A C 1
ATOM 739 O O . SER A 1 97 ? 2.571 5.884 -2.916 1.00 90.94 97 SER A O 1
ATOM 741 N N . LYS A 1 98 ? 3.304 6.807 -1.016 1.00 95.12 98 LYS A N 1
ATOM 742 C CA . LYS A 1 98 ? 4.696 6.917 -1.455 1.00 95.12 98 LYS A CA 1
ATOM 743 C C . LYS A 1 98 ? 5.305 5.539 -1.657 1.00 95.12 98 LYS A C 1
ATOM 745 O O . LYS A 1 98 ? 5.242 4.702 -0.752 1.00 95.12 98 LYS A O 1
ATOM 750 N N . PHE A 1 99 ? 5.938 5.345 -2.811 1.00 96.44 99 PHE A N 1
ATOM 751 C CA . PHE A 1 99 ? 6.783 4.187 -3.077 1.00 96.44 99 PHE A CA 1
ATOM 752 C C . PHE A 1 99 ? 7.840 4.011 -1.979 1.00 96.44 99 PHE A C 1
ATOM 754 O O . PHE A 1 99 ? 8.459 4.979 -1.530 1.00 96.44 99 PHE A O 1
ATOM 761 N N . ARG A 1 100 ? 8.035 2.765 -1.545 1.00 95.81 100 ARG A N 1
ATOM 762 C CA . ARG A 1 100 ? 9.010 2.397 -0.512 1.00 95.81 100 ARG A CA 1
ATOM 763 C C . ARG A 1 100 ? 10.128 1.544 -1.082 1.00 95.81 100 ARG A C 1
ATOM 765 O O . ARG A 1 100 ? 11.291 1.794 -0.788 1.00 95.81 100 ARG A O 1
ATOM 772 N N . GLN A 1 101 ? 9.771 0.510 -1.837 1.00 96.25 101 GLN A N 1
ATOM 773 C CA . GLN A 1 101 ? 10.709 -0.521 -2.271 1.00 96.25 101 GLN A CA 1
ATOM 774 C C . GLN A 1 101 ? 10.068 -1.459 -3.296 1.00 96.25 101 GLN A C 1
ATOM 776 O O . GLN A 1 101 ? 8.858 -1.465 -3.511 1.00 96.25 101 GLN A O 1
ATOM 781 N N . THR A 1 102 ? 10.896 -2.300 -3.905 1.00 97.31 102 THR A N 1
ATOM 782 C CA . THR A 1 102 ? 10.462 -3.343 -4.829 1.00 97.31 102 THR A CA 1
ATOM 783 C C . THR A 1 102 ? 10.501 -4.701 -4.141 1.00 97.31 102 THR A C 1
ATOM 785 O O . THR A 1 102 ? 11.556 -5.162 -3.705 1.00 97.31 102 THR A O 1
ATOM 788 N N . LEU A 1 103 ? 9.356 -5.370 -4.063 1.00 96.56 103 LEU A N 1
ATOM 789 C CA . LEU A 1 103 ? 9.198 -6.656 -3.387 1.00 96.56 103 LEU A CA 1
ATOM 790 C C . LEU A 1 103 ? 8.747 -7.748 -4.357 1.00 96.56 103 LEU A C 1
ATOM 792 O O . LEU A 1 103 ? 8.412 -7.487 -5.511 1.00 96.56 103 LEU A O 1
ATOM 796 N N . CYS A 1 104 ? 8.763 -8.986 -3.876 1.00 95.38 104 CYS A N 1
ATOM 797 C CA . CYS A 1 104 ? 8.078 -10.107 -4.507 1.00 95.38 104 CYS A CA 1
ATOM 798 C C . CYS A 1 104 ? 6.696 -10.301 -3.867 1.00 95.38 104 CYS A C 1
ATOM 800 O O . CYS A 1 104 ? 6.540 -10.030 -2.680 1.00 95.38 104 CYS A O 1
ATOM 802 N N . ASN A 1 105 ? 5.722 -10.812 -4.621 1.00 90.25 105 ASN A N 1
ATOM 803 C CA . ASN A 1 105 ? 4.365 -11.116 -4.137 1.00 90.25 105 ASN A CA 1
ATOM 804 C C . ASN A 1 105 ? 4.230 -12.454 -3.370 1.00 90.25 105 ASN A C 1
ATOM 806 O O . ASN A 1 105 ? 3.126 -12.989 -3.294 1.00 90.25 105 ASN A O 1
ATOM 810 N N . THR A 1 106 ? 5.346 -13.021 -2.906 1.00 69.88 106 THR A N 1
ATOM 811 C CA . THR A 1 106 ? 5.414 -14.332 -2.235 1.00 69.88 106 THR A CA 1
ATOM 812 C C . THR A 1 106 ? 4.994 -14.245 -0.781 1.00 69.88 106 THR A C 1
ATOM 814 O O . THR A 1 106 ? 5.439 -13.284 -0.115 1.00 69.88 106 THR A O 1
#

Radius of gyration: 23.63 Å; Cα contacts (8 Å, |Δi|>4): 90; chains: 1; bounding box: 40×32×56 Å

Foldseek 3Di:
DDDDDDDDPPCPVVVVVVVVVCQQPPDDPPRNCSVVVVVVVVVVVVVVVVVLVPDPDAADDDPVRVVVLVPDQAAPPPRHGADPVWHWDFDADSVPSYTDTIHTPD

Nearest PDB structures (foldseek):
  8r7e-assembly2_E  TM=3.522E-01  e=3.398E+00  Homo sapiens

Sequence (106 aa):
MYVCDGSGGGVGLMCIAGCLYLVIFRGDEDNQNVGEHFEKSIVEIAENIEKLLQTNIPITLTAEQQQEHNLCKTSNLCKNGFSVLNHKVADHCHLSSKFRQTLCNT

Mean predicted aligned error: 13.88 Å

Organism: Aphis craccivora (NCBI:txid307492)

Secondary structure (DSSP, 8-state):
-------STTHHHHHHHHHHHHHHT---TT-TTHHHHHHHHHHHHHHHHHHHHH--PPPB--HHHHHHHHH--B-TTT-PBP-SSS-EEEEE-TTT-BEEEEEE--